Protein AF-A0ABD3B9E9-F1 (afdb_monomer_lite)

Foldseek 3Di:
DDPDPVVVVVVLVVLDDPPDPPVRSVVVVVLVVVLVVLLVVLLVLLLVVLVVPDPDPVSSVVVNVVSVVVCVVCVPDNDSVVSVVVSVVSVVVCVVPPDPDDPPPD

Radius of gyration: 17.83 Å; chains: 1; bounding box: 48×45×43 Å

Sequence (106 aa):
MIKSSHSVERDLRIFINPKLGKKGIASYLALRATQKERVRILYRRALKDTLNLAVHRHLFYHDADALRERFETNKNVEDIELIDRMIAAGEASYNKWRHPDPYIGI

pLDDT: mean 77.77, std 18.93, range [38.03, 95.31]

Organism: NCBI:txid1961234

Structure (mmCIF, N/CA/C/O backbone):
data_AF-A0ABD3B9E9-F1
#
_entry.id   AF-A0ABD3B9E9-F1
#
loop_
_atom_site.group_PDB
_atom_site.id
_atom_site.type_symbol
_atom_site.label_atom_id
_atom_site.label_alt_id
_atom_site.label_comp_id
_atom_site.label_asym_id
_atom_site.label_entity_id
_atom_site.label_seq_id
_atom_site.pdbx_PDB_ins_code
_atom_site.Cartn_x
_atom_site.Cartn_y
_atom_site.Cartn_z
_atom_site.occupancy
_atom_site.B_iso_or_equiv
_atom_site.auth_seq_id
_atom_site.auth_comp_id
_atom_site.auth_asym_id
_atom_site.auth_atom_id
_atom_site.pdbx_PDB_model_num
ATOM 1 N N . MET A 1 1 ? 1.280 33.442 8.846 1.00 38.31 1 MET A N 1
ATOM 2 C CA . MET A 1 1 ? -0.081 33.093 8.381 1.00 38.31 1 MET A CA 1
ATOM 3 C C . MET A 1 1 ? -0.348 31.631 8.732 1.00 38.31 1 MET A C 1
ATOM 5 O O . MET A 1 1 ? -0.095 30.740 7.932 1.00 38.31 1 MET A O 1
ATOM 9 N N . ILE A 1 2 ? -0.723 31.376 9.988 1.00 39.91 2 ILE A N 1
ATOM 10 C CA . ILE A 1 2 ? -0.887 30.027 10.547 1.00 39.91 2 ILE A CA 1
ATOM 11 C C . ILE A 1 2 ? -2.307 29.581 10.199 1.00 39.91 2 ILE A C 1
ATOM 13 O O . ILE A 1 2 ? -3.271 30.176 10.678 1.00 39.91 2 ILE A O 1
ATOM 17 N N . LYS A 1 3 ? -2.459 28.593 9.310 1.00 42.59 3 LYS A N 1
ATOM 18 C CA . LYS A 1 3 ? -3.781 28.028 9.021 1.00 42.59 3 LYS A CA 1
ATOM 19 C C . LYS A 1 3 ? -4.311 27.378 10.302 1.00 42.59 3 LYS A C 1
ATOM 21 O O . LYS A 1 3 ? -3.700 26.463 10.841 1.00 42.59 3 LYS A O 1
ATOM 26 N N . SER A 1 4 ? -5.423 27.925 10.783 1.00 38.03 4 SER A N 1
ATOM 27 C CA . SER A 1 4 ? -6.145 27.542 11.992 1.00 38.03 4 SER A CA 1
ATOM 28 C C . SER A 1 4 ? -6.461 26.041 12.036 1.00 38.03 4 SER A C 1
ATOM 30 O O . SER A 1 4 ? -7.091 25.498 11.123 1.00 38.03 4 SER A O 1
ATOM 32 N N . SER A 1 5 ? -6.073 25.395 13.139 1.00 46.34 5 SER A N 1
ATOM 33 C CA . SER A 1 5 ? -6.319 23.983 13.467 1.00 46.34 5 SER A CA 1
ATOM 34 C C . SER A 1 5 ? -7.801 23.577 13.426 1.00 46.34 5 SER A C 1
ATOM 36 O O . SER A 1 5 ? -8.114 22.394 13.355 1.00 46.34 5 SER A O 1
ATOM 38 N N . HIS A 1 6 ? -8.723 24.543 13.391 1.00 41.53 6 HIS A N 1
ATOM 39 C CA . HIS A 1 6 ? -10.169 24.317 13.334 1.00 41.53 6 HIS A CA 1
ATOM 40 C C . HIS A 1 6 ? -10.697 23.802 11.985 1.00 41.53 6 HIS A C 1
ATOM 42 O O . HIS A 1 6 ? -11.856 23.398 11.911 1.00 41.53 6 HIS A O 1
ATOM 48 N N . SER A 1 7 ? -9.907 23.839 10.903 1.00 39.69 7 SER A N 1
ATOM 49 C CA . SER A 1 7 ? -10.386 23.387 9.585 1.00 39.69 7 SER A CA 1
ATOM 50 C C . SER A 1 7 ? -10.102 21.910 9.299 1.00 39.69 7 SER A C 1
ATOM 52 O O . SER A 1 7 ? -10.848 21.297 8.546 1.00 39.69 7 SER A O 1
ATOM 54 N N . VAL A 1 8 ? -9.081 21.321 9.931 1.00 49.84 8 VAL A N 1
ATOM 55 C CA . VAL A 1 8 ? -8.710 19.902 9.743 1.00 49.84 8 VAL A CA 1
ATOM 56 C C . VAL A 1 8 ? -9.673 18.965 10.491 1.00 49.84 8 VAL A C 1
ATOM 58 O O . VAL A 1 8 ? -9.920 17.843 10.061 1.00 49.84 8 VAL A O 1
ATOM 61 N N . GLU A 1 9 ? -10.288 19.442 11.576 1.00 40.84 9 GLU A N 1
ATOM 62 C CA . GLU A 1 9 ? -11.245 18.674 12.385 1.00 40.84 9 GLU A CA 1
ATOM 63 C C . GLU A 1 9 ? -12.625 18.492 11.732 1.00 40.84 9 GLU A C 1
ATOM 65 O O . GLU A 1 9 ? -13.372 17.587 12.112 1.00 40.84 9 GLU A O 1
ATOM 70 N N . ARG A 1 10 ? -12.990 19.334 10.754 1.00 46.53 10 ARG A N 1
ATOM 71 C CA . ARG A 1 10 ? -14.321 19.278 10.123 1.00 46.53 10 ARG A CA 1
ATOM 72 C C . ARG A 1 10 ? -14.411 18.231 9.014 1.00 46.53 10 ARG A C 1
ATOM 74 O O . ARG A 1 10 ? -15.460 17.606 8.885 1.00 46.53 10 ARG A O 1
ATOM 81 N N . ASP A 1 11 ? -13.311 17.961 8.314 1.00 45.28 11 ASP A N 1
ATOM 82 C CA . ASP A 1 11 ? -13.260 16.935 7.261 1.00 45.28 11 ASP A CA 1
ATOM 83 C C . ASP A 1 11 ? -13.342 15.506 7.810 1.00 45.28 11 ASP A C 1
ATOM 85 O O . ASP A 1 11 ? -13.793 14.592 7.122 1.00 45.28 11 ASP A O 1
ATOM 89 N N . LEU A 1 12 ? -12.977 15.294 9.077 1.00 48.59 12 LEU A N 1
ATOM 90 C CA . LEU A 1 12 ? -13.050 13.970 9.695 1.00 48.59 12 LEU A CA 1
ATOM 91 C C . LEU A 1 12 ? -14.483 13.515 9.971 1.00 48.59 12 LEU A C 1
ATOM 93 O O . LEU A 1 12 ? -14.693 12.318 10.114 1.00 48.59 12 LEU A O 1
ATOM 97 N N . ARG A 1 13 ? -15.464 14.427 10.030 1.00 49.06 13 ARG A N 1
ATOM 98 C CA . ARG A 1 13 ? -16.861 14.103 10.378 1.00 49.06 13 ARG A CA 1
ATOM 99 C C . ARG A 1 13 ? -17.667 13.526 9.217 1.00 49.06 13 ARG A C 1
ATOM 101 O O . ARG A 1 13 ? -18.681 12.885 9.466 1.00 49.06 13 ARG A O 1
ATOM 108 N N . ILE A 1 14 ? -17.221 13.728 7.978 1.00 48.81 14 ILE A N 1
ATOM 109 C CA . ILE A 1 14 ? -17.980 13.343 6.778 1.00 48.81 14 ILE A CA 1
ATOM 110 C C . ILE A 1 14 ? -17.841 11.835 6.476 1.00 48.81 14 ILE A C 1
ATOM 112 O O . ILE A 1 14 ? -18.716 11.261 5.843 1.00 48.81 14 ILE A O 1
ATOM 116 N N . PHE A 1 15 ? -16.821 11.162 7.026 1.00 50.50 15 PHE A N 1
ATOM 117 C CA . PHE A 1 15 ? -16.603 9.710 6.887 1.00 50.50 15 PHE A CA 1
ATOM 118 C C . PHE A 1 15 ? -16.969 8.887 8.142 1.00 50.50 15 PHE A C 1
ATOM 120 O O . PHE A 1 15 ? -16.638 7.700 8.221 1.00 50.50 15 PHE A O 1
ATOM 127 N N . ILE A 1 16 ? -17.597 9.491 9.164 1.00 55.09 16 ILE A N 1
ATOM 128 C CA . ILE A 1 16 ? -17.925 8.778 10.412 1.00 55.09 16 ILE A CA 1
ATOM 129 C C . ILE A 1 16 ? -19.366 8.284 10.368 1.00 55.09 16 ILE A C 1
ATOM 131 O O . ILE A 1 16 ? -20.317 9.053 10.477 1.00 55.09 16 ILE A O 1
ATOM 135 N N . ASN A 1 17 ? -19.505 6.965 10.282 1.00 49.78 17 ASN A N 1
ATOM 136 C CA . ASN A 1 17 ? -20.760 6.259 10.483 1.00 49.78 17 ASN A CA 1
ATOM 137 C C . ASN A 1 17 ? -21.319 6.593 11.894 1.00 49.78 17 ASN A C 1
ATOM 139 O O . ASN A 1 17 ? -20.654 6.299 12.893 1.00 49.78 17 ASN A O 1
ATOM 143 N N . PRO A 1 18 ? -22.505 7.218 12.032 1.00 49.56 18 PRO A N 1
ATOM 144 C CA . PRO A 1 18 ? -22.945 7.879 13.273 1.00 49.56 18 PRO A CA 1
ATOM 145 C C . PRO A 1 18 ? -23.374 6.932 14.415 1.00 49.56 18 PRO A C 1
ATOM 147 O O . PRO A 1 18 ? -23.971 7.373 15.394 1.00 49.56 18 PRO A O 1
ATOM 150 N N . LYS A 1 19 ? -23.095 5.626 14.318 1.00 56.53 19 LYS A N 1
ATOM 151 C CA . LYS A 1 19 ? -23.598 4.590 15.242 1.00 56.53 19 LYS A CA 1
ATOM 152 C C . LYS A 1 19 ? -22.600 4.155 16.329 1.00 56.53 19 LYS A C 1
ATOM 154 O O . LYS A 1 19 ? -22.969 3.367 17.194 1.00 56.53 19 LYS A O 1
ATOM 159 N N . LEU A 1 20 ? -21.358 4.646 16.323 1.00 55.69 20 LEU A N 1
ATOM 160 C CA . LEU A 1 20 ? -20.319 4.224 17.275 1.00 55.69 20 LEU A CA 1
ATOM 161 C C . LEU A 1 20 ? -20.156 5.228 18.428 1.00 55.69 20 LEU A C 1
ATOM 163 O O . LEU A 1 20 ? -19.888 6.406 18.214 1.00 55.69 20 LEU A O 1
ATOM 167 N N . GLY A 1 21 ? -20.295 4.762 19.675 1.00 54.91 21 GLY A N 1
ATOM 168 C CA . GLY A 1 21 ? -20.039 5.570 20.875 1.00 54.91 21 GLY A CA 1
ATOM 169 C C . GLY A 1 21 ? -18.578 6.038 20.976 1.00 54.91 21 GLY A C 1
ATOM 170 O O . GLY A 1 21 ? -17.696 5.488 20.324 1.00 54.91 21 GLY A O 1
ATOM 171 N N . LYS A 1 22 ? -18.289 7.032 21.831 1.00 57.66 22 LYS A N 1
ATOM 172 C CA . LYS A 1 22 ? -16.985 7.741 21.907 1.00 57.66 22 LYS A CA 1
ATOM 173 C C . LYS A 1 22 ? -15.734 6.835 21.939 1.00 57.66 22 LYS A C 1
ATOM 175 O O . LYS A 1 22 ? -14.721 7.197 21.351 1.00 57.66 22 LYS A O 1
ATOM 180 N N . LYS A 1 23 ? -15.800 5.652 22.571 1.00 57.69 23 LYS A N 1
ATOM 181 C CA . LYS A 1 23 ? -14.704 4.656 22.575 1.00 57.69 23 LYS A CA 1
ATOM 182 C C . LYS A 1 23 ? -14.508 3.958 21.217 1.00 57.69 23 LYS A C 1
ATOM 184 O O . LYS A 1 23 ? -13.374 3.696 20.839 1.00 57.69 23 LYS A O 1
ATOM 189 N N . GLY A 1 24 ? -15.590 3.704 20.481 1.00 72.25 24 GLY A N 1
ATOM 190 C CA . GLY A 1 24 ? -15.560 3.105 19.143 1.00 72.25 24 GLY A CA 1
ATOM 191 C C . GLY A 1 24 ? -15.086 4.066 18.049 1.00 72.25 24 GLY A C 1
ATOM 192 O O . GLY A 1 24 ? -14.500 3.632 17.066 1.00 72.25 24 GLY A O 1
ATOM 193 N N . ILE A 1 25 ? -15.277 5.378 18.230 1.00 76.69 25 ILE A N 1
ATOM 194 C CA . ILE A 1 25 ? -14.796 6.390 17.273 1.00 76.69 25 ILE A CA 1
ATOM 195 C C . ILE A 1 25 ? -13.264 6.475 17.300 1.00 76.69 25 ILE A C 1
ATOM 197 O O . ILE A 1 25 ? -12.629 6.497 16.250 1.00 76.69 25 ILE A O 1
ATOM 201 N N . ALA A 1 26 ? -12.659 6.498 18.491 1.00 79.88 26 ALA A N 1
ATOM 202 C CA . ALA A 1 26 ? -11.207 6.588 18.631 1.00 79.88 26 ALA A CA 1
ATOM 203 C C . ALA A 1 26 ? -10.489 5.357 18.052 1.00 79.88 26 ALA A C 1
ATOM 205 O O . ALA A 1 26 ? -9.505 5.507 17.329 1.00 79.88 26 ALA A O 1
ATOM 206 N N . SER A 1 27 ? -11.003 4.149 18.317 1.00 83.88 27 SER A N 1
ATOM 207 C CA . SER A 1 27 ? -10.442 2.915 17.757 1.00 83.88 27 SER A CA 1
ATOM 208 C C . SER A 1 27 ? -10.606 2.845 16.237 1.00 83.88 27 SER A C 1
ATOM 210 O O . SER A 1 27 ? -9.655 2.494 15.543 1.00 83.88 27 SER A O 1
ATOM 212 N N . TYR A 1 28 ? -11.766 3.246 15.708 1.00 85.19 28 TYR A N 1
ATOM 213 C CA . TYR A 1 28 ? -12.005 3.331 14.266 1.00 85.19 28 TYR A CA 1
ATOM 214 C C . TYR A 1 28 ? -11.043 4.308 13.577 1.00 85.19 28 TYR A C 1
ATOM 216 O O . TYR A 1 28 ? -10.427 3.968 12.568 1.00 85.19 28 TYR A O 1
ATOM 224 N N . LEU A 1 29 ? -10.857 5.508 14.135 1.00 86.94 29 LEU A N 1
ATOM 225 C CA . LEU A 1 29 ? -9.932 6.500 13.584 1.00 86.94 29 LEU A CA 1
ATOM 226 C C . LEU A 1 29 ? -8.479 6.015 13.617 1.00 86.94 29 LEU A C 1
ATOM 228 O O . LEU A 1 29 ? -7.758 6.201 12.637 1.00 86.94 29 LEU A O 1
ATOM 232 N N . ALA A 1 30 ? -8.062 5.370 14.709 1.00 89.38 30 ALA A N 1
ATOM 233 C CA . ALA A 1 30 ? -6.732 4.779 14.818 1.00 89.38 30 ALA A CA 1
ATOM 234 C C . ALA A 1 30 ? -6.517 3.692 13.755 1.00 89.38 30 ALA A C 1
ATOM 236 O O . ALA A 1 30 ? -5.513 3.722 13.046 1.00 89.38 30 ALA A O 1
ATOM 237 N N . LEU A 1 31 ? -7.492 2.796 13.570 1.00 89.81 31 LEU A N 1
ATOM 238 C CA . LEU A 1 31 ? -7.444 1.759 12.541 1.00 89.81 31 LEU A CA 1
ATOM 239 C C . LEU A 1 31 ? -7.336 2.360 11.134 1.00 89.81 31 LEU A C 1
ATOM 241 O O . LEU A 1 31 ? -6.448 1.983 10.369 1.00 89.81 31 LEU A O 1
ATOM 245 N N . ARG A 1 32 ? -8.175 3.351 10.809 1.00 89.44 32 ARG A N 1
ATOM 246 C CA . ARG A 1 32 ? -8.123 4.052 9.516 1.00 89.44 32 ARG A CA 1
ATOM 247 C C . ARG A 1 32 ? -6.780 4.750 9.301 1.00 89.44 32 ARG A C 1
ATOM 249 O O . ARG A 1 32 ? -6.259 4.738 8.185 1.00 89.44 32 ARG A O 1
ATOM 256 N N . ALA A 1 33 ? -6.194 5.333 10.347 1.00 89.88 33 ALA A N 1
ATOM 257 C CA . ALA A 1 33 ? -4.867 5.940 10.275 1.00 89.88 33 ALA A CA 1
ATOM 258 C C . ALA A 1 33 ? -3.777 4.894 9.984 1.00 89.88 33 ALA A C 1
ATOM 260 O O . ALA A 1 33 ? -2.949 5.113 9.098 1.00 89.88 33 ALA A O 1
ATOM 261 N N . THR A 1 34 ? -3.816 3.738 10.653 1.00 93.25 34 THR A N 1
ATOM 262 C CA . THR A 1 34 ? -2.898 2.618 10.400 1.00 93.25 34 THR A CA 1
ATOM 263 C C . THR A 1 34 ? -3.043 2.074 8.980 1.00 93.25 34 THR A C 1
ATOM 265 O O . THR A 1 34 ? -2.039 1.910 8.289 1.00 93.25 34 THR A O 1
ATOM 268 N N . GLN A 1 35 ? -4.271 1.847 8.505 1.00 92.56 35 GLN A N 1
ATOM 269 C CA . GLN A 1 35 ? -4.536 1.396 7.134 1.00 92.56 35 GLN A CA 1
ATOM 270 C C . GLN A 1 35 ? -3.976 2.384 6.106 1.00 92.56 35 GLN A C 1
ATOM 272 O O . GLN A 1 35 ? -3.249 1.994 5.191 1.00 92.56 35 GLN A O 1
ATOM 277 N N . LYS A 1 36 ? -4.238 3.683 6.295 1.00 91.88 36 LYS A N 1
ATOM 278 C CA . LYS A 1 36 ? -3.719 4.742 5.423 1.00 91.88 36 LYS A CA 1
ATOM 279 C C . LYS A 1 36 ? -2.193 4.749 5.375 1.00 91.88 36 LYS A C 1
ATOM 281 O O . LYS A 1 36 ? -1.617 4.943 4.304 1.00 91.88 36 LYS A O 1
ATOM 286 N N . GLU A 1 37 ? -1.533 4.533 6.510 1.00 94.12 37 GLU A N 1
ATOM 287 C CA . GLU A 1 37 ? -0.074 4.470 6.553 1.00 94.12 37 GLU A CA 1
ATOM 288 C C . GLU A 1 37 ? 0.473 3.223 5.851 1.00 94.12 37 GLU A C 1
ATOM 290 O O . GLU A 1 37 ? 1.401 3.335 5.049 1.00 94.12 37 GLU A O 1
ATOM 295 N N . ARG A 1 38 ? -0.149 2.054 6.045 1.00 94.94 38 ARG A N 1
ATOM 296 C CA . ARG A 1 38 ? 0.230 0.822 5.332 1.00 94.94 38 ARG A CA 1
ATOM 297 C C . ARG A 1 38 ? 0.124 0.981 3.818 1.00 94.94 38 ARG A C 1
ATOM 299 O O . ARG A 1 38 ? 1.078 0.667 3.109 1.00 94.94 38 ARG A O 1
ATOM 306 N N . VAL A 1 39 ? -0.977 1.556 3.326 1.00 94.69 39 VAL A N 1
ATOM 307 C CA . VAL A 1 39 ? -1.170 1.850 1.894 1.00 94.69 39 VAL A CA 1
ATOM 308 C C . VAL A 1 39 ? -0.072 2.779 1.370 1.00 94.69 39 VAL A C 1
ATOM 310 O O . VAL A 1 39 ? 0.513 2.515 0.322 1.00 94.69 39 VAL A O 1
ATOM 313 N N . ARG A 1 40 ? 0.265 3.845 2.110 1.00 93.88 40 ARG A N 1
ATOM 314 C CA . ARG A 1 40 ? 1.336 4.784 1.730 1.00 93.88 40 ARG A CA 1
ATOM 315 C C . ARG A 1 40 ? 2.707 4.121 1.678 1.00 93.88 40 ARG A C 1
ATOM 317 O O . ARG A 1 40 ? 3.488 4.423 0.777 1.00 93.88 40 ARG A O 1
ATOM 324 N N . ILE A 1 41 ? 3.028 3.268 2.648 1.00 93.94 41 ILE A N 1
ATOM 325 C CA . ILE A 1 41 ? 4.288 2.518 2.677 1.00 93.94 41 ILE A CA 1
ATOM 326 C C . ILE A 1 41 ? 4.354 1.565 1.483 1.00 93.94 41 ILE A C 1
ATOM 328 O O . ILE A 1 41 ? 5.366 1.556 0.782 1.00 93.94 41 ILE A O 1
ATOM 332 N N . LEU A 1 42 ? 3.284 0.806 1.232 1.00 93.75 42 LEU A N 1
ATOM 333 C CA . LEU A 1 42 ? 3.202 -0.126 0.110 1.00 93.75 42 LEU A CA 1
ATOM 334 C C . LEU A 1 42 ? 3.369 0.602 -1.228 1.00 93.75 42 LEU A C 1
ATOM 336 O O . LEU A 1 42 ? 4.207 0.197 -2.027 1.00 93.75 42 LEU A O 1
ATOM 340 N N . TYR A 1 43 ? 2.657 1.713 -1.437 1.00 95.12 43 TYR A N 1
ATOM 341 C CA . TYR A 1 43 ? 2.769 2.520 -2.653 1.00 95.12 43 TYR A CA 1
ATOM 342 C C . TYR A 1 43 ? 4.199 3.029 -2.878 1.00 95.12 43 TYR A C 1
ATOM 344 O O . TYR A 1 43 ? 4.757 2.858 -3.959 1.00 95.12 43 TYR A O 1
ATOM 352 N N . ARG A 1 44 ? 4.833 3.601 -1.843 1.00 93.69 44 ARG A N 1
ATOM 353 C CA . ARG A 1 44 ? 6.219 4.094 -1.935 1.00 93.69 44 ARG A CA 1
ATOM 354 C C . ARG A 1 44 ? 7.211 2.979 -2.263 1.00 93.69 44 ARG A C 1
ATOM 356 O O . ARG A 1 44 ? 8.114 3.193 -3.065 1.00 93.69 44 ARG A O 1
ATOM 363 N N . ARG A 1 45 ? 7.057 1.810 -1.635 1.00 92.50 45 ARG A N 1
ATOM 364 C CA . ARG A 1 45 ? 7.914 0.639 -1.873 1.00 92.50 45 ARG A CA 1
ATOM 365 C C . ARG A 1 45 ? 7.736 0.092 -3.285 1.00 92.50 45 ARG A C 1
ATOM 367 O O . ARG A 1 45 ? 8.729 -0.089 -3.976 1.00 92.50 45 ARG A O 1
ATOM 374 N N . ALA A 1 46 ? 6.492 -0.094 -3.718 1.00 92.06 46 ALA A N 1
ATOM 375 C CA . ALA A 1 46 ? 6.176 -0.557 -5.063 1.00 92.06 46 ALA A CA 1
ATOM 376 C C . ALA A 1 46 ? 6.734 0.399 -6.125 1.00 92.06 46 ALA A C 1
ATOM 378 O O . ALA A 1 46 ? 7.436 -0.046 -7.021 1.00 92.06 46 ALA A O 1
ATOM 379 N N . LEU A 1 47 ? 6.527 1.711 -5.970 1.00 92.19 47 LEU A N 1
ATOM 380 C CA . LEU A 1 47 ? 7.027 2.707 -6.919 1.00 92.19 47 LEU A CA 1
ATOM 381 C C . LEU A 1 47 ? 8.562 2.739 -6.989 1.00 92.19 47 LEU A C 1
ATOM 383 O O . LEU A 1 47 ? 9.128 2.871 -8.074 1.00 92.19 47 LEU A O 1
ATOM 387 N N . LYS A 1 48 ? 9.242 2.608 -5.841 1.00 90.31 48 LYS A N 1
ATOM 388 C CA . LYS A 1 48 ? 10.708 2.525 -5.792 1.00 90.31 48 LYS A CA 1
ATOM 389 C C . LYS A 1 48 ? 11.217 1.280 -6.518 1.00 90.31 48 LYS A C 1
ATOM 391 O O . LYS A 1 48 ? 12.177 1.380 -7.273 1.00 90.31 48 LYS A O 1
ATOM 396 N N . ASP A 1 49 ? 10.575 0.135 -6.326 1.00 87.62 49 ASP A N 1
ATOM 397 C CA . ASP A 1 49 ? 10.982 -1.096 -7.003 1.00 87.62 49 ASP A CA 1
ATOM 398 C C . ASP A 1 49 ? 10.681 -1.047 -8.503 1.00 87.62 49 ASP A C 1
ATOM 400 O O . ASP A 1 49 ? 11.536 -1.435 -9.291 1.00 87.62 49 ASP A O 1
ATOM 404 N N . THR A 1 50 ? 9.547 -0.473 -8.922 1.00 89.06 50 THR A N 1
ATOM 405 C CA . THR A 1 50 ? 9.268 -0.195 -10.341 1.00 89.06 50 THR A CA 1
ATOM 406 C C . THR A 1 50 ? 10.374 0.657 -10.967 1.00 89.06 50 THR A C 1
ATOM 408 O O . THR A 1 50 ? 10.829 0.360 -12.068 1.00 89.06 50 THR A O 1
ATOM 411 N N . LEU A 1 51 ? 10.861 1.681 -10.257 1.00 88.50 51 LEU A N 1
ATOM 412 C CA . LEU A 1 51 ? 11.986 2.494 -10.723 1.00 88.50 51 LEU A CA 1
ATOM 413 C C . LEU A 1 51 ? 13.289 1.692 -10.820 1.00 88.50 51 LEU A C 1
ATOM 415 O O . LEU A 1 51 ? 14.026 1.861 -11.785 1.00 88.50 51 LEU A O 1
ATOM 419 N N . ASN A 1 52 ? 13.570 0.835 -9.838 1.00 86.50 52 ASN A N 1
ATOM 420 C CA . ASN A 1 52 ? 14.779 0.011 -9.824 1.00 86.50 52 ASN A CA 1
ATOM 421 C C . ASN A 1 52 ? 14.789 -1.035 -10.950 1.00 86.50 52 ASN A C 1
ATOM 423 O O . ASN A 1 52 ? 15.851 -1.343 -11.483 1.00 86.50 52 ASN A O 1
ATOM 427 N N . LEU A 1 53 ? 13.622 -1.580 -11.305 1.00 83.44 53 LEU A N 1
ATOM 428 C CA . LEU A 1 53 ? 13.471 -2.566 -12.379 1.00 83.44 53 LEU A CA 1
ATOM 429 C C . LEU A 1 53 ? 13.500 -1.932 -13.777 1.00 83.44 53 LEU A C 1
ATOM 431 O O . LEU A 1 53 ? 13.811 -2.605 -14.760 1.00 83.44 53 LEU A O 1
ATOM 435 N N . ALA A 1 54 ? 13.172 -0.645 -13.889 1.00 86.00 54 ALA A N 1
ATOM 436 C CA . ALA A 1 54 ? 13.117 0.037 -15.169 1.00 86.00 54 ALA A CA 1
ATOM 437 C C . ALA A 1 54 ? 14.524 0.295 -15.734 1.00 86.00 54 ALA A C 1
ATOM 439 O O . ALA A 1 54 ? 15.246 1.189 -15.290 1.00 86.00 54 ALA A O 1
ATOM 440 N N . VAL A 1 55 ? 14.876 -0.428 -16.801 1.00 85.00 55 VAL A N 1
ATOM 441 C CA . VAL A 1 55 ? 16.126 -0.220 -17.560 1.00 85.00 55 VAL A CA 1
ATOM 442 C C . VAL A 1 55 ? 16.195 1.200 -18.142 1.00 85.00 55 VAL A C 1
ATOM 444 O O . VAL A 1 55 ? 17.254 1.831 -18.174 1.00 85.00 55 VAL A O 1
ATOM 447 N N . HIS A 1 56 ? 15.047 1.742 -18.566 1.00 87.12 56 HIS A N 1
ATOM 448 C CA . HIS A 1 56 ? 14.928 3.080 -19.138 1.00 87.12 56 HIS A CA 1
ATOM 449 C C . HIS A 1 56 ? 13.785 3.879 -18.511 1.00 87.12 56 HIS A C 1
ATOM 451 O O . HIS A 1 56 ? 12.729 3.347 -18.176 1.00 87.12 56 HIS A O 1
ATOM 457 N N . ARG A 1 57 ? 13.971 5.203 -18.422 1.00 86.88 57 ARG A N 1
ATOM 458 C CA . ARG A 1 57 ? 13.017 6.114 -17.761 1.00 86.88 57 ARG A CA 1
ATOM 459 C C . ARG A 1 57 ? 11.651 6.183 -18.444 1.00 86.88 57 ARG A C 1
ATOM 461 O O . ARG A 1 57 ? 10.666 6.409 -17.760 1.00 86.88 57 ARG A O 1
ATOM 468 N N . HIS A 1 58 ? 11.567 5.968 -19.755 1.00 87.19 58 HIS A N 1
ATOM 469 C CA . HIS A 1 58 ? 10.281 5.992 -20.458 1.00 87.19 58 HIS A CA 1
ATOM 470 C C . HIS A 1 58 ? 9.377 4.806 -20.073 1.00 87.19 58 HIS A C 1
ATOM 472 O O . HIS A 1 58 ? 8.173 4.992 -19.941 1.00 87.19 58 HIS A O 1
ATOM 478 N N . LEU A 1 59 ? 9.956 3.622 -19.822 1.00 86.69 59 LEU A N 1
ATOM 479 C CA . LEU A 1 59 ? 9.215 2.443 -19.348 1.00 86.69 59 LEU A CA 1
ATOM 480 C C . LEU A 1 59 ? 8.700 2.650 -17.922 1.00 86.69 59 LEU A C 1
ATOM 482 O O . LEU A 1 59 ? 7.566 2.301 -17.612 1.00 86.69 59 LEU A O 1
ATOM 486 N N . PHE A 1 60 ? 9.507 3.308 -17.083 1.00 90.94 60 PHE A N 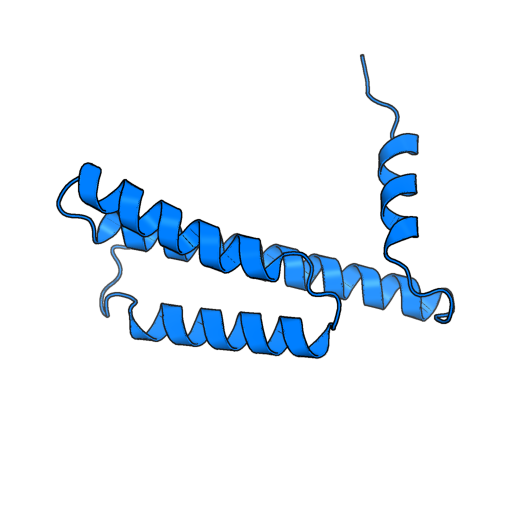1
ATOM 487 C CA . PHE A 1 60 ? 9.115 3.646 -15.718 1.00 90.94 60 PHE A CA 1
ATOM 488 C C . PHE A 1 60 ? 7.813 4.451 -15.661 1.00 90.94 60 PHE A C 1
ATOM 490 O O . PHE A 1 60 ? 6.974 4.145 -14.824 1.00 90.94 60 PHE A O 1
ATOM 497 N N . TYR A 1 61 ? 7.624 5.461 -16.520 1.00 90.50 61 TYR A N 1
ATOM 498 C CA . TYR A 1 61 ? 6.415 6.293 -16.461 1.00 90.50 61 TYR A CA 1
ATOM 499 C C . TYR A 1 61 ? 5.147 5.490 -16.737 1.00 90.50 61 TYR A C 1
ATOM 501 O O . TYR A 1 61 ? 4.187 5.607 -15.984 1.00 90.50 61 TYR A O 1
ATOM 509 N N . HIS A 1 62 ? 5.173 4.626 -17.754 1.00 92.12 62 HIS A N 1
ATOM 510 C CA . HIS A 1 62 ? 4.042 3.760 -18.072 1.00 92.12 62 HIS A CA 1
ATOM 511 C C . HIS A 1 62 ? 3.686 2.842 -16.892 1.00 92.12 62 HIS A C 1
ATOM 513 O O . HIS A 1 62 ? 2.529 2.765 -16.477 1.00 92.12 62 HIS A O 1
ATOM 519 N N . ASP A 1 63 ? 4.686 2.191 -16.297 1.00 90.00 63 ASP A N 1
ATOM 520 C CA . ASP A 1 63 ? 4.457 1.267 -15.185 1.00 90.00 63 ASP A CA 1
ATOM 521 C C . ASP A 1 63 ? 4.071 1.996 -13.889 1.00 90.00 63 ASP A C 1
ATOM 523 O O . ASP A 1 63 ? 3.259 1.494 -13.108 1.00 90.00 63 ASP A O 1
ATOM 527 N N . ALA A 1 64 ? 4.607 3.198 -13.663 1.00 93.31 64 ALA A N 1
ATOM 528 C CA . ALA A 1 64 ? 4.248 4.056 -12.541 1.00 93.31 64 ALA A CA 1
ATOM 529 C C . ALA A 1 64 ? 2.809 4.577 -12.653 1.00 93.31 64 ALA A C 1
ATOM 531 O O . ALA A 1 64 ? 2.098 4.598 -11.645 1.00 93.31 64 ALA A O 1
ATOM 532 N N . ASP A 1 65 ? 2.359 4.949 -13.852 1.00 94.69 65 ASP A N 1
ATOM 533 C CA . ASP A 1 65 ? 0.979 5.369 -14.101 1.00 94.69 65 ASP A CA 1
ATOM 534 C C . ASP A 1 65 ? 0.013 4.197 -13.907 1.00 94.69 65 ASP A C 1
ATOM 536 O O . ASP A 1 65 ? -0.963 4.324 -13.165 1.00 94.69 65 ASP A O 1
ATOM 540 N N . ALA A 1 66 ? 0.338 3.020 -14.452 1.00 92.75 66 ALA A N 1
ATOM 541 C CA . ALA A 1 66 ? -0.446 1.806 -14.237 1.00 92.75 66 ALA A CA 1
ATOM 542 C C . ALA A 1 66 ? -0.484 1.389 -12.754 1.00 92.75 66 ALA A C 1
ATOM 544 O O . ALA A 1 66 ? -1.489 0.861 -12.273 1.00 92.75 66 ALA A O 1
ATOM 545 N N . LEU A 1 67 ? 0.601 1.605 -12.001 1.00 92.88 67 LEU A N 1
ATOM 546 C CA . LEU A 1 67 ? 0.618 1.402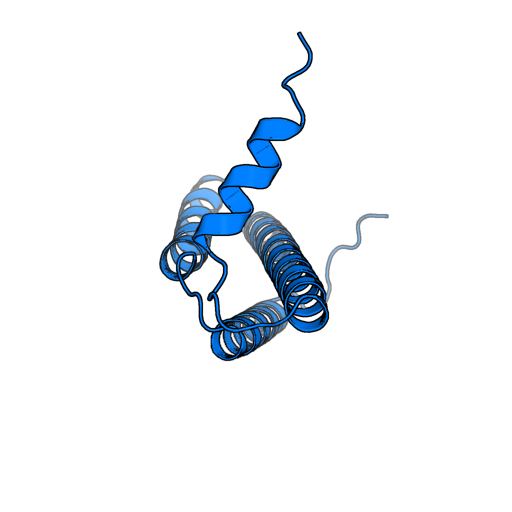 -10.553 1.00 92.88 67 LEU A CA 1
ATOM 547 C C . LEU A 1 67 ? -0.302 2.410 -9.862 1.00 92.88 67 LEU A C 1
ATOM 549 O O . LEU A 1 67 ? -1.128 2.016 -9.040 1.00 92.88 67 LEU A O 1
ATOM 553 N N . ARG A 1 68 ? -0.190 3.698 -10.197 1.00 94.38 68 ARG A N 1
ATOM 554 C CA . ARG A 1 68 ? -1.009 4.765 -9.618 1.00 94.38 68 ARG A CA 1
ATOM 555 C C . ARG A 1 68 ? -2.495 4.522 -9.854 1.00 94.38 68 ARG A C 1
ATOM 557 O O . ARG A 1 68 ? -3.270 4.627 -8.906 1.00 94.38 68 ARG A O 1
ATOM 564 N N . GLU A 1 69 ? -2.880 4.165 -11.074 1.00 95.31 69 GLU A N 1
ATOM 565 C CA . GLU A 1 69 ? -4.267 3.881 -11.442 1.00 95.31 69 GLU A CA 1
ATOM 566 C C . GLU A 1 69 ? -4.872 2.806 -10.532 1.00 95.31 69 GLU A C 1
ATOM 568 O O . GLU A 1 69 ? -5.919 3.034 -9.931 1.00 95.31 69 GLU A O 1
ATOM 573 N N . ARG A 1 70 ? -4.158 1.696 -10.294 1.00 91.69 70 ARG A N 1
ATOM 574 C CA . ARG A 1 70 ? -4.623 0.622 -9.394 1.00 91.69 70 ARG A CA 1
ATOM 575 C C . ARG A 1 70 ? -4.900 1.107 -7.969 1.00 91.69 70 ARG A C 1
ATOM 577 O O . ARG A 1 70 ? -5.825 0.609 -7.329 1.00 91.69 70 ARG A O 1
ATOM 584 N N . PHE A 1 71 ? -4.117 2.052 -7.448 1.00 93.44 71 PHE A N 1
ATOM 585 C CA . PHE A 1 71 ? -4.370 2.638 -6.126 1.00 93.44 71 PHE A CA 1
ATOM 586 C C . PHE A 1 71 ? -5.526 3.650 -6.164 1.00 93.44 71 PHE A C 1
ATOM 588 O O . PHE A 1 71 ? -6.347 3.673 -5.248 1.00 93.44 71 PHE A O 1
ATOM 595 N N . GLU A 1 72 ? -5.625 4.458 -7.221 1.00 92.75 72 GLU A N 1
ATOM 596 C CA . GLU A 1 72 ? -6.679 5.467 -7.383 1.00 92.75 72 GLU A CA 1
ATOM 597 C C . GLU A 1 72 ? -8.067 4.841 -7.572 1.00 92.75 72 GLU A C 1
ATOM 599 O O . GLU A 1 72 ? -9.021 5.313 -6.952 1.00 92.75 72 GLU A O 1
ATOM 604 N N . THR A 1 73 ? -8.192 3.749 -8.337 1.00 93.38 73 THR A N 1
ATOM 605 C CA . THR A 1 73 ? -9.462 3.019 -8.530 1.00 93.38 73 THR A CA 1
ATOM 606 C C . THR A 1 73 ? -10.079 2.572 -7.203 1.00 93.38 73 THR A C 1
ATOM 608 O O . THR A 1 73 ? -11.297 2.528 -7.062 1.00 93.38 73 THR A O 1
ATOM 611 N N . ASN A 1 74 ? -9.243 2.286 -6.202 1.00 88.56 74 ASN A N 1
ATOM 612 C CA . ASN A 1 74 ? -9.661 1.724 -4.919 1.00 88.56 74 ASN A CA 1
ATOM 613 C C . ASN A 1 74 ? -9.682 2.748 -3.770 1.00 88.56 74 ASN A C 1
ATOM 615 O O . ASN A 1 74 ? -9.953 2.392 -2.624 1.00 88.56 74 ASN A O 1
ATOM 619 N N . LYS A 1 7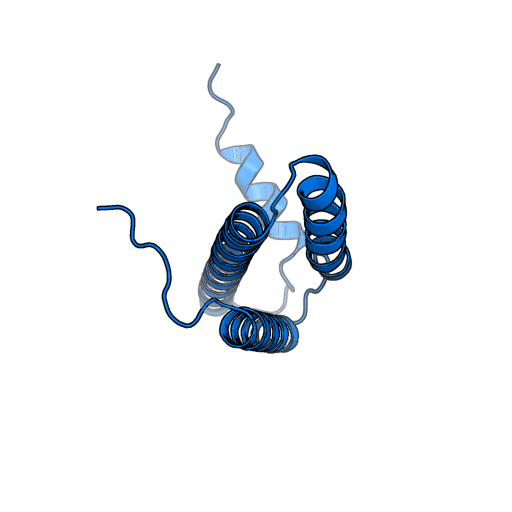5 ? -9.420 4.032 -4.045 1.00 87.75 75 LYS A N 1
ATOM 620 C CA . LYS A 1 75 ? -9.263 5.059 -2.997 1.00 87.75 75 LYS A CA 1
ATOM 621 C C . LYS A 1 75 ? -10.536 5.362 -2.202 1.00 87.75 75 LYS A C 1
ATOM 623 O O . LYS A 1 75 ? -10.444 5.858 -1.083 1.00 87.75 75 LYS A O 1
ATOM 628 N N . ASN A 1 76 ? -11.699 5.090 -2.795 1.00 88.50 76 ASN A N 1
ATOM 629 C CA . ASN A 1 76 ? -13.015 5.388 -2.226 1.00 88.50 76 ASN A CA 1
ATOM 630 C C . ASN A 1 76 ? -13.642 4.179 -1.513 1.00 88.50 76 ASN A C 1
ATOM 632 O O . ASN A 1 76 ? -14.807 4.234 -1.135 1.00 88.50 76 ASN A O 1
ATOM 636 N N . VAL A 1 77 ? -12.909 3.072 -1.347 1.00 88.62 77 VAL A N 1
ATOM 637 C CA . VAL A 1 77 ? -13.411 1.924 -0.585 1.00 88.62 77 VAL A CA 1
ATOM 638 C C . VAL A 1 77 ? -13.510 2.309 0.896 1.00 88.62 77 VAL A C 1
ATOM 640 O O . VAL A 1 77 ? -12.551 2.795 1.498 1.00 88.62 77 VAL A O 1
ATOM 643 N N . GLU A 1 78 ? -14.682 2.106 1.495 1.00 86.00 78 GLU A N 1
ATOM 644 C CA . GLU A 1 78 ? -14.941 2.450 2.901 1.00 86.00 78 GLU A CA 1
ATOM 645 C C . GLU A 1 78 ? -14.993 1.231 3.828 1.00 86.00 78 GLU A C 1
ATOM 647 O O . GLU A 1 78 ? -14.718 1.368 5.020 1.00 86.00 78 GLU A O 1
ATOM 652 N N . ASP A 1 79 ? -15.273 0.045 3.282 1.00 89.19 79 ASP A N 1
ATOM 653 C CA . ASP A 1 79 ? -15.302 -1.213 4.029 1.00 89.19 79 ASP A CA 1
ATOM 654 C C . ASP A 1 79 ? -13.910 -1.540 4.598 1.00 89.19 79 ASP A C 1
ATOM 656 O O . ASP A 1 79 ? -12.939 -1.762 3.870 1.00 89.19 79 ASP A O 1
ATOM 660 N N . ILE A 1 80 ? -13.835 -1.556 5.929 1.00 88.31 80 ILE A N 1
ATOM 661 C CA . ILE A 1 80 ? -12.613 -1.750 6.708 1.00 88.31 80 ILE A CA 1
ATOM 662 C C . ILE A 1 80 ? -11.991 -3.124 6.438 1.00 88.31 80 ILE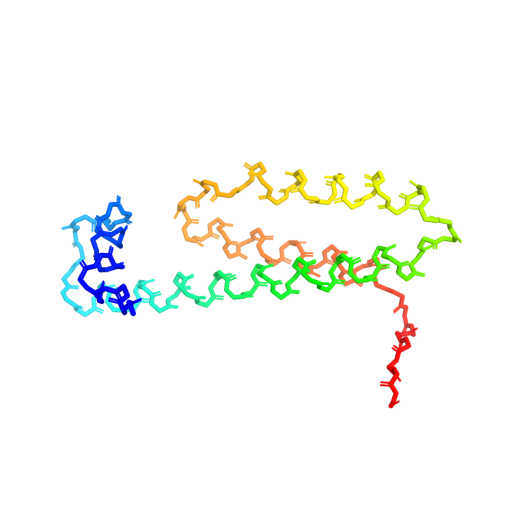 A C 1
ATOM 664 O O . ILE A 1 80 ? -10.780 -3.210 6.233 1.00 88.31 80 ILE A O 1
ATOM 668 N N . GLU A 1 81 ? -12.799 -4.187 6.434 1.00 90.81 81 GLU A N 1
ATOM 669 C CA . GLU A 1 81 ? -12.315 -5.562 6.269 1.00 90.81 81 GLU A CA 1
ATOM 670 C C . GLU A 1 81 ? -11.872 -5.808 4.830 1.00 90.81 81 GLU A C 1
ATOM 672 O O . GLU A 1 81 ? -10.887 -6.506 4.564 1.00 90.81 81 GLU A O 1
ATOM 677 N N . LEU A 1 82 ? -12.589 -5.216 3.873 1.00 92.12 82 LEU A N 1
ATOM 678 C CA . LEU A 1 82 ? -12.174 -5.231 2.479 1.00 92.12 82 LEU A CA 1
ATOM 679 C C . LEU A 1 82 ? -10.827 -4.524 2.300 1.00 92.12 82 LEU A C 1
ATOM 681 O O . LEU A 1 82 ? -9.941 -5.087 1.660 1.00 92.12 82 LEU A O 1
ATOM 685 N N . ILE A 1 83 ? -10.631 -3.352 2.909 1.00 91.75 83 ILE A N 1
ATOM 686 C CA . ILE A 1 83 ? -9.352 -2.633 2.843 1.00 91.75 83 ILE A CA 1
ATOM 687 C C . ILE A 1 83 ? -8.207 -3.479 3.393 1.00 91.75 83 ILE A C 1
ATOM 689 O O . ILE A 1 83 ? -7.170 -3.579 2.737 1.00 91.75 83 ILE A O 1
ATOM 693 N N . ASP A 1 84 ? -8.376 -4.126 4.547 1.00 92.88 84 ASP A N 1
ATOM 694 C CA . ASP A 1 84 ? -7.318 -4.968 5.115 1.00 92.88 84 ASP A CA 1
ATOM 695 C C . ASP A 1 84 ? -6.965 -6.145 4.197 1.00 92.88 84 ASP A C 1
ATOM 697 O O . ASP A 1 84 ?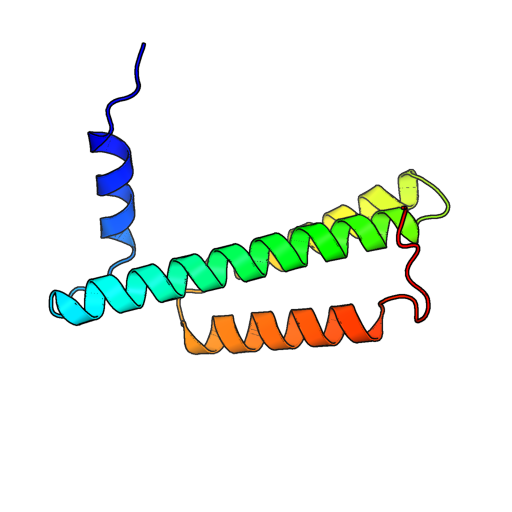 -5.781 -6.429 3.983 1.00 92.88 84 ASP A O 1
ATOM 701 N N . ARG A 1 85 ? -7.968 -6.781 3.576 1.00 94.75 85 ARG A N 1
ATOM 702 C CA . ARG A 1 85 ? -7.744 -7.839 2.576 1.00 94.75 85 ARG A CA 1
ATOM 703 C C . ARG A 1 85 ? -7.022 -7.321 1.336 1.00 94.75 85 ARG A C 1
ATOM 705 O O . ARG A 1 85 ? -6.123 -7.991 0.834 1.00 94.75 85 ARG A O 1
ATOM 712 N N . MET A 1 86 ? -7.374 -6.133 0.852 1.00 94.50 86 MET A N 1
ATOM 713 C CA . MET A 1 86 ? -6.731 -5.521 -0.314 1.00 94.50 86 MET A CA 1
ATOM 714 C C . MET A 1 86 ? -5.283 -5.128 -0.028 1.00 94.50 86 MET A C 1
ATOM 716 O O . MET A 1 86 ? -4.413 -5.367 -0.866 1.00 94.50 86 MET A O 1
ATOM 720 N N . ILE A 1 87 ? -5.001 -4.584 1.160 1.00 93.50 87 ILE A N 1
ATOM 721 C CA . ILE A 1 87 ? -3.633 -4.293 1.601 1.00 93.50 87 ILE A CA 1
ATOM 722 C C . ILE A 1 87 ? -2.826 -5.593 1.659 1.00 93.50 87 ILE A C 1
ATOM 724 O O . ILE A 1 87 ? -1.739 -5.646 1.090 1.00 93.50 87 ILE A O 1
ATOM 728 N N . ALA A 1 88 ? -3.364 -6.653 2.272 1.00 93.38 88 ALA A N 1
ATOM 729 C CA . ALA A 1 88 ? -2.690 -7.949 2.350 1.00 93.38 88 ALA A CA 1
ATOM 730 C C . ALA A 1 88 ? -2.428 -8.561 0.960 1.00 93.38 88 ALA A C 1
ATOM 732 O O . ALA A 1 88 ? -1.327 -9.039 0.689 1.00 93.38 88 ALA A O 1
ATOM 733 N N . ALA A 1 89 ? -3.403 -8.499 0.049 1.00 92.12 89 ALA A N 1
ATOM 734 C CA . ALA A 1 89 ? -3.242 -8.969 -1.327 1.00 92.12 89 ALA A CA 1
ATOM 735 C C . ALA A 1 89 ? -2.193 -8.150 -2.103 1.00 92.12 89 ALA A C 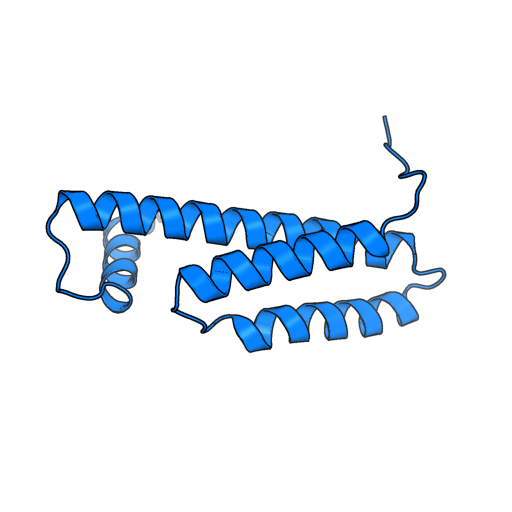1
ATOM 737 O O . ALA A 1 89 ? -1.401 -8.710 -2.869 1.00 92.12 89 ALA A O 1
ATOM 738 N N . GLY A 1 90 ? -2.156 -6.833 -1.884 1.00 91.62 90 GLY A N 1
ATOM 739 C CA . GLY A 1 90 ? -1.153 -5.937 -2.452 1.00 91.62 90 GLY A CA 1
ATOM 740 C C . GLY A 1 90 ? 0.252 -6.225 -1.922 1.00 91.62 90 GLY A C 1
ATOM 741 O O . GLY A 1 90 ? 1.187 -6.333 -2.711 1.00 91.62 90 GLY A O 1
ATOM 742 N N . GLU A 1 91 ? 0.400 -6.421 -0.610 1.00 91.88 91 GLU A N 1
ATOM 743 C CA . GLU A 1 91 ? 1.660 -6.816 0.034 1.00 91.88 91 GLU A CA 1
ATOM 744 C C . GLU A 1 91 ? 2.148 -8.184 -0.472 1.00 91.88 91 GLU A C 1
ATOM 746 O O . GLU A 1 91 ? 3.327 -8.331 -0.794 1.00 91.88 91 GLU A O 1
ATOM 751 N N . ALA A 1 92 ? 1.254 -9.167 -0.615 1.00 89.44 92 ALA A N 1
ATOM 752 C CA . ALA A 1 92 ? 1.589 -10.485 -1.155 1.00 89.44 92 ALA A CA 1
ATOM 753 C C . ALA A 1 92 ? 2.035 -10.412 -2.624 1.00 89.44 92 ALA A C 1
ATOM 755 O O . ALA A 1 92 ? 3.041 -11.015 -3.001 1.00 89.44 92 ALA A O 1
ATOM 756 N N . SER A 1 93 ? 1.323 -9.633 -3.442 1.00 87.94 93 SER A N 1
ATOM 757 C CA . SER A 1 93 ? 1.692 -9.397 -4.841 1.00 87.94 93 SER A CA 1
ATOM 758 C C . SER A 1 93 ? 3.054 -8.716 -4.935 1.00 87.94 93 SER A C 1
ATOM 760 O O . SER A 1 93 ? 3.923 -9.177 -5.665 1.00 87.94 93 SER A O 1
ATOM 762 N N . TYR A 1 94 ? 3.273 -7.665 -4.147 1.00 86.81 94 TYR A N 1
ATOM 763 C CA . TYR A 1 94 ? 4.549 -6.964 -4.085 1.00 86.81 94 TYR A CA 1
ATOM 764 C C . TYR A 1 94 ? 5.696 -7.898 -3.667 1.00 86.81 94 TYR A C 1
ATOM 766 O O . TYR A 1 94 ? 6.727 -7.920 -4.329 1.00 86.81 94 TYR A O 1
ATOM 774 N N . ASN A 1 95 ? 5.504 -8.737 -2.644 1.00 84.81 95 ASN A N 1
ATOM 775 C CA . ASN A 1 95 ? 6.521 -9.698 -2.208 1.00 84.81 95 ASN A CA 1
ATOM 776 C C . ASN A 1 95 ? 6.839 -10.763 -3.267 1.00 84.81 95 ASN A C 1
ATOM 778 O O . ASN A 1 95 ? 7.987 -11.182 -3.362 1.00 84.81 95 ASN A O 1
ATOM 782 N N . LYS A 1 96 ? 5.856 -11.185 -4.074 1.00 78.94 96 LYS A N 1
ATOM 783 C CA . LYS A 1 96 ? 6.068 -12.153 -5.164 1.00 78.94 96 LYS A CA 1
ATOM 784 C C . LYS A 1 96 ? 6.991 -11.612 -6.259 1.00 78.94 96 LYS A C 1
ATOM 786 O O . LYS A 1 96 ? 7.753 -12.376 -6.840 1.00 78.94 96 LYS A O 1
ATOM 791 N N . TRP A 1 97 ? 6.885 -10.321 -6.559 1.00 72.00 97 TRP A N 1
ATOM 792 C CA . TRP A 1 97 ? 7.635 -9.672 -7.641 1.00 72.00 97 TRP A CA 1
ATOM 793 C C . TRP A 1 97 ? 8.862 -8.902 -7.151 1.00 72.00 97 TRP A C 1
ATOM 795 O O . TRP A 1 97 ? 9.626 -8.379 -7.961 1.00 72.00 97 TRP A O 1
ATOM 805 N N . ARG A 1 98 ? 9.065 -8.829 -5.831 1.00 70.81 98 ARG A N 1
ATOM 806 C CA . ARG A 1 98 ? 10.263 -8.247 -5.237 1.00 70.81 98 ARG A CA 1
ATOM 807 C C . ARG A 1 98 ? 11.472 -9.107 -5.612 1.00 70.81 98 ARG A C 1
ATOM 809 O O . ARG A 1 98 ? 11.434 -10.328 -5.477 1.00 70.81 98 ARG A O 1
ATOM 816 N N . HIS A 1 99 ? 12.548 -8.455 -6.056 1.00 58.47 99 HIS A N 1
ATOM 817 C CA . HIS A 1 99 ? 13.812 -9.128 -6.344 1.00 58.47 99 HIS A CA 1
ATOM 818 C C . HIS A 1 99 ? 14.265 -9.933 -5.105 1.00 58.47 99 HIS A C 1
ATOM 820 O O . HIS A 1 99 ? 14.240 -9.376 -4.002 1.00 58.47 99 HIS A O 1
ATOM 826 N N . PRO A 1 100 ? 14.667 -11.212 -5.247 1.00 64.56 100 PRO A N 1
ATOM 827 C CA . PRO A 1 100 ? 15.089 -12.046 -4.117 1.00 64.56 100 PRO A CA 1
ATOM 828 C C . PRO A 1 100 ? 16.321 -11.493 -3.379 1.00 64.56 100 PRO A C 1
ATOM 830 O O . PRO A 1 100 ? 16.559 -11.871 -2.237 1.00 64.56 100 PRO A O 1
ATOM 833 N N . ASP A 1 101 ? 17.050 -10.561 -3.998 1.00 54.78 101 ASP A N 1
ATOM 834 C CA . ASP A 1 101 ? 18.185 -9.842 -3.414 1.00 54.78 101 ASP A CA 1
ATOM 835 C C . ASP A 1 101 ? 18.002 -8.312 -3.557 1.00 54.78 101 ASP A C 1
ATOM 837 O O . ASP A 1 101 ? 18.323 -7.745 -4.607 1.00 54.78 101 ASP A O 1
ATOM 841 N N . PRO A 1 102 ? 17.357 -7.623 -2.599 1.00 56.59 102 PRO A N 1
ATOM 842 C CA . PRO A 1 102 ? 17.137 -6.183 -2.683 1.00 56.59 102 PRO A CA 1
ATOM 843 C C . PRO A 1 102 ? 18.434 -5.419 -2.379 1.00 56.59 102 PRO A C 1
ATOM 845 O O . PRO A 1 102 ? 19.012 -5.595 -1.311 1.00 56.59 102 PRO A O 1
ATOM 848 N N . TYR A 1 103 ? 18.847 -4.495 -3.259 1.00 53.66 103 TYR A N 1
ATOM 849 C CA . TYR A 1 103 ? 19.932 -3.544 -2.976 1.00 53.66 103 TYR A CA 1
ATOM 850 C C . TYR A 1 103 ? 19.568 -2.685 -1.750 1.00 53.66 103 TYR A C 1
ATOM 852 O O . TYR A 1 103 ? 18.866 -1.671 -1.843 1.00 53.66 103 TYR A O 1
ATOM 860 N N . ILE A 1 104 ? 20.038 -3.100 -0.575 1.00 58.81 104 ILE A N 1
ATOM 861 C CA . ILE A 1 104 ? 20.045 -2.288 0.636 1.00 58.81 104 ILE A CA 1
ATOM 862 C C . ILE A 1 104 ? 21.259 -1.373 0.492 1.00 58.81 104 ILE A C 1
ATOM 864 O O . ILE A 1 104 ? 22.378 -1.751 0.821 1.00 58.81 104 ILE A O 1
ATOM 868 N N . GLY A 1 105 ? 21.046 -0.193 -0.096 1.00 51.69 105 GLY A N 1
ATOM 869 C CA . GLY A 1 105 ? 22.044 0.873 -0.068 1.00 51.69 105 GLY A CA 1
ATOM 870 C C . GLY A 1 105 ? 22.346 1.218 1.389 1.00 51.69 105 GLY A C 1
ATOM 871 O O . GLY A 1 105 ? 21.445 1.682 2.092 1.00 51.69 105 GLY A O 1
ATOM 872 N N . ILE A 1 106 ? 23.568 0.895 1.816 1.00 40.81 106 ILE A N 1
ATOM 873 C CA . ILE A 1 106 ? 24.181 1.301 3.087 1.00 40.81 106 ILE A CA 1
ATOM 874 C C . ILE A 1 106 ? 24.449 2.805 3.039 1.00 40.81 106 ILE A C 1
ATOM 876 O O . ILE A 1 106 ? 24.880 3.280 1.962 1.00 40.81 106 ILE A O 1
#

InterPro domains:
  IPR033034 NADH dehydrogenase [ubiquinone] 1 beta subcomplex subunit 9 [PTHR12868] (26-104)
  IPR045292 NDUFB9, LYR domain [cd20263] (35-104)

Secondary structure (DSSP, 8-state):
----TTTHHHHTTTT--TT--HHHHHHHHHHHHHHHHHHHHHHHHHHHHHHHH-SSHHHHHHHHHHHHHHHHHTTT---HHHHHHHHHHHHHHHHHHS-SS-----